Protein AF-A0AAU6CZG7-F1 (afdb_monomer)

Nearest PDB structures (foldseek):
  5z5p-assembly1_A  TM=3.638E-01  e=2.765E-01  Canavalia ensiformis
  7bup-assembly1_C  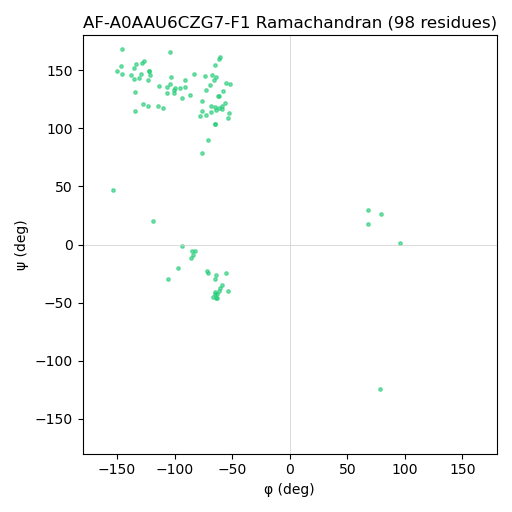TM=3.106E-01  e=3.354E+00  Candida albicans SC5314
  8guo-assembly1_A  TM=3.072E-01  e=4.904E+00  Staphylococcus aureus subsp. aureus NCTC 8325
  6una-assembly2_B  TM=2.427E-01  e=6.790E+00  Homo sapiens

Radius of gyration: 14.83 Å; Cα contacts (8 Å, |Δi|>4): 161; chains: 1; bounding box: 32×34×46 Å

Mean predicted aligned error: 7.63 Å

Structure (mmCIF, N/CA/C/O backbone):
data_AF-A0AAU6CZG7-F1
#
_entry.id   AF-A0AAU6CZG7-F1
#
loop_
_atom_site.group_PDB
_atom_site.id
_atom_site.type_symbol
_atom_site.label_atom_id
_atom_site.label_alt_id
_atom_site.label_comp_id
_atom_site.label_asym_id
_atom_site.label_entity_id
_atom_site.label_seq_id
_atom_site.pdbx_PDB_ins_code
_atom_site.Cartn_x
_atom_site.Cartn_y
_atom_site.Cartn_z
_atom_site.occu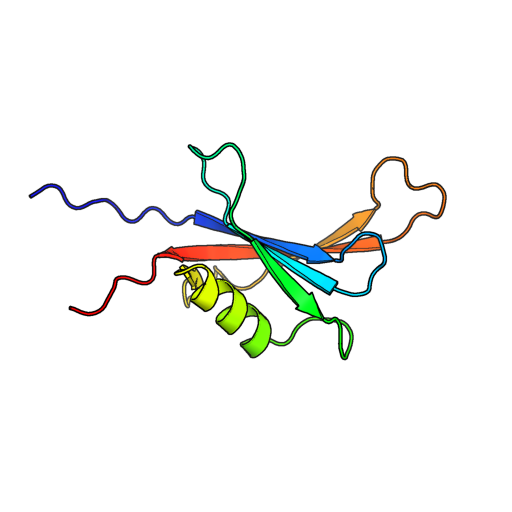pancy
_atom_site.B_iso_or_equiv
_atom_site.auth_seq_id
_atom_site.auth_comp_id
_atom_site.auth_asym_id
_atom_site.auth_atom_id
_atom_site.pdbx_PDB_model_num
ATOM 1 N N . MET A 1 1 ? 14.436 -4.343 -31.171 1.00 38.78 1 MET A N 1
ATOM 2 C CA . MET A 1 1 ? 13.256 -4.375 -30.280 1.00 38.78 1 MET A CA 1
ATOM 3 C C . MET A 1 1 ? 13.387 -3.200 -29.327 1.00 38.78 1 MET A C 1
ATOM 5 O O . MET A 1 1 ? 14.492 -3.031 -28.823 1.00 38.78 1 MET A O 1
ATOM 9 N N . PRO A 1 2 ? 12.380 -2.329 -29.147 1.00 41.00 2 PRO A N 1
ATOM 10 C CA . PRO A 1 2 ? 12.525 -1.236 -28.197 1.00 41.00 2 PRO A CA 1
ATOM 11 C C . PRO A 1 2 ? 12.570 -1.823 -26.784 1.00 41.00 2 PRO A C 1
ATOM 13 O O . PRO A 1 2 ? 11.634 -2.496 -26.358 1.00 41.00 2 PRO A O 1
ATOM 16 N N . VAL A 1 3 ? 13.681 -1.584 -26.083 1.00 42.38 3 VAL A N 1
ATOM 17 C CA . VAL A 1 3 ? 13.765 -1.722 -24.628 1.00 42.38 3 VAL A CA 1
ATOM 18 C C . VAL A 1 3 ? 12.616 -0.890 -24.063 1.00 42.38 3 VAL A C 1
ATOM 20 O O . VAL A 1 3 ? 12.582 0.329 -24.237 1.00 42.38 3 VAL A O 1
ATOM 23 N N . ARG A 1 4 ? 11.623 -1.538 -23.446 1.00 52.03 4 ARG A N 1
ATOM 24 C CA . ARG A 1 4 ? 10.725 -0.820 -22.545 1.00 52.03 4 ARG A CA 1
ATOM 25 C C . ARG A 1 4 ? 11.622 -0.376 -21.401 1.00 52.03 4 ARG A C 1
ATOM 27 O O . ARG A 1 4 ? 12.055 -1.212 -20.617 1.00 52.03 4 ARG A O 1
ATOM 34 N N . LEU A 1 5 ? 11.979 0.906 -21.374 1.00 50.81 5 LEU A N 1
ATOM 35 C CA . LEU A 1 5 ? 12.597 1.513 -20.203 1.00 50.81 5 LEU A CA 1
ATOM 36 C C . LEU A 1 5 ? 11.668 1.208 -19.030 1.00 50.81 5 LEU A C 1
ATOM 38 O O . LEU A 1 5 ? 10.538 1.701 -18.979 1.00 50.81 5 LEU A O 1
ATOM 42 N N . ILE A 1 6 ? 12.122 0.316 -18.156 1.00 64.62 6 ILE A N 1
ATOM 43 C CA . ILE A 1 6 ? 11.449 0.001 -16.908 1.00 64.62 6 ILE A CA 1
ATOM 44 C C . ILE A 1 6 ? 11.652 1.236 -16.039 1.00 64.62 6 ILE A C 1
ATOM 46 O O . ILE A 1 6 ? 12.684 1.392 -15.392 1.00 64.62 6 ILE A O 1
ATOM 50 N N . HIS A 1 7 ? 10.723 2.183 -16.136 1.00 74.38 7 HIS A N 1
ATOM 51 C CA . HIS A 1 7 ? 10.786 3.379 -15.318 1.00 74.38 7 HIS A CA 1
ATOM 52 C C . HIS A 1 7 ? 10.419 2.994 -13.884 1.00 74.38 7 HIS A C 1
ATOM 54 O O . HIS A 1 7 ? 9.431 2.280 -13.691 1.00 74.38 7 HIS A O 1
ATOM 60 N N . PRO A 1 8 ? 11.198 3.445 -12.889 1.00 83.75 8 PRO A N 1
ATOM 61 C CA . PRO A 1 8 ? 10.833 3.263 -11.497 1.00 83.75 8 PRO A CA 1
ATOM 62 C C . PRO A 1 8 ? 9.466 3.900 -11.233 1.00 83.75 8 PRO A C 1
ATOM 64 O O . PRO A 1 8 ? 9.211 5.039 -11.630 1.00 83.75 8 PRO A O 1
ATOM 67 N N . LEU A 1 9 ? 8.595 3.153 -10.565 1.00 90.44 9 LEU A N 1
ATOM 68 C CA . LEU A 1 9 ? 7.281 3.611 -10.123 1.00 90.44 9 LEU A CA 1
ATOM 69 C C . LEU A 1 9 ? 7.313 3.881 -8.621 1.00 90.44 9 LEU A C 1
ATOM 71 O O . LEU A 1 9 ? 8.222 3.442 -7.916 1.00 90.44 9 LEU A O 1
ATOM 75 N N . ARG A 1 10 ? 6.300 4.583 -8.111 1.00 91.06 10 ARG A N 1
ATOM 76 C CA . ARG A 1 10 ? 6.120 4.752 -6.666 1.00 91.06 10 ARG A CA 1
ATOM 77 C C . ARG A 1 10 ? 5.072 3.790 -6.143 1.00 91.06 10 ARG A C 1
ATOM 79 O O . ARG A 1 10 ? 3.993 3.671 -6.718 1.00 91.06 10 ARG A O 1
ATOM 86 N N . ALA A 1 11 ? 5.383 3.151 -5.025 1.00 92.94 11 ALA A N 1
ATOM 87 C CA . ALA A 1 11 ? 4.396 2.477 -4.206 1.00 92.94 11 ALA A CA 1
ATOM 88 C C . ALA A 1 11 ? 4.079 3.321 -2.972 1.00 92.94 11 ALA A C 1
ATOM 90 O O . ALA A 1 11 ? 4.958 3.970 -2.399 1.00 92.94 11 ALA A O 1
ATOM 91 N N . HIS A 1 12 ? 2.816 3.284 -2.572 1.00 92.44 12 HIS A N 1
ATOM 92 C CA . HIS A 1 12 ? 2.296 3.938 -1.383 1.00 92.44 12 HIS A CA 1
ATOM 93 C C . HIS A 1 12 ? 1.676 2.883 -0.483 1.00 92.44 12 HIS A C 1
ATOM 95 O O . HIS A 1 12 ? 1.087 1.922 -0.967 1.00 92.44 12 HIS A O 1
ATOM 101 N N . MET A 1 13 ? 1.773 3.065 0.821 1.00 91.94 13 MET A N 1
ATOM 102 C CA . MET A 1 13 ? 1.075 2.244 1.790 1.00 91.94 13 MET A CA 1
ATOM 103 C C . MET A 1 13 ? 0.447 3.138 2.839 1.00 91.94 13 MET A C 1
ATOM 105 O O . MET A 1 13 ? 1.123 4.018 3.361 1.00 91.94 13 MET A O 1
ATOM 109 N N . ILE A 1 14 ? -0.826 2.919 3.136 1.00 90.38 14 ILE A N 1
ATOM 110 C CA . ILE A 1 14 ? -1.583 3.711 4.109 1.00 90.38 14 ILE A CA 1
ATOM 111 C C . ILE A 1 14 ? -2.368 2.787 5.036 1.00 90.38 14 ILE A C 1
ATOM 113 O O . ILE A 1 14 ? -2.690 1.657 4.660 1.00 90.38 14 ILE A O 1
ATOM 117 N N . THR A 1 15 ? -2.687 3.262 6.234 1.00 87.50 15 THR A N 1
ATOM 118 C CA . THR A 1 15 ? -3.697 2.629 7.093 1.00 87.50 15 THR A CA 1
ATOM 119 C C . THR A 1 15 ? -5.103 2.897 6.553 1.00 87.50 15 THR A C 1
ATOM 121 O O . THR A 1 15 ? -5.369 3.988 6.044 1.00 87.50 15 THR A O 1
ATOM 124 N N . SER A 1 16 ? -6.019 1.933 6.682 1.00 84.31 16 SER A N 1
ATOM 125 C CA . SER A 1 16 ? -7.446 2.182 6.460 1.00 84.31 16 SER A CA 1
ATOM 126 C C . SER A 1 16 ? -7.991 3.214 7.441 1.00 84.31 16 SER A C 1
ATOM 128 O O . SER A 1 16 ? -7.433 3.438 8.516 1.00 84.31 16 SER A O 1
ATOM 130 N N . TRP A 1 17 ? -9.126 3.814 7.081 1.00 78.00 17 TRP A N 1
ATOM 131 C CA . TRP A 1 17 ? -9.830 4.785 7.922 1.00 78.00 17 TRP A CA 1
ATOM 132 C C . TRP A 1 17 ? -10.234 4.202 9.290 1.00 78.00 17 TRP A C 1
ATOM 134 O O . TRP A 1 17 ? -10.193 4.901 10.294 1.00 78.00 17 TRP A O 1
ATOM 144 N N . ASP A 1 18 ? -10.595 2.918 9.336 1.00 80.31 18 ASP A N 1
ATOM 145 C CA . ASP A 1 18 ? -10.941 2.188 10.562 1.00 80.31 18 ASP A CA 1
ATOM 146 C C . ASP A 1 18 ? -9.711 1.673 11.335 1.00 80.31 18 ASP A C 1
ATOM 148 O O . ASP A 1 18 ? -9.851 1.135 12.434 1.00 80.31 18 ASP A O 1
ATOM 152 N N . GLY A 1 19 ? -8.506 1.827 10.773 1.00 78.75 19 GLY A N 1
ATOM 153 C CA . GLY A 1 19 ? -7.250 1.425 11.399 1.00 78.75 19 GLY A CA 1
ATOM 154 C C . GLY A 1 19 ? -7.056 -0.087 11.549 1.00 78.75 19 GLY A C 1
ATOM 155 O O . GLY A 1 19 ? -6.216 -0.504 12.349 1.00 78.75 19 GLY A O 1
ATOM 156 N N . THR A 1 20 ? -7.807 -0.921 10.822 1.00 85.44 20 THR A N 1
ATOM 157 C CA . THR A 1 20 ? -7.703 -2.390 10.920 1.00 85.44 20 THR A CA 1
ATOM 158 C C . THR A 1 20 ? -6.821 -3.029 9.847 1.00 85.44 20 THR A C 1
ATOM 160 O O . THR A 1 20 ? -6.318 -4.140 10.048 1.00 85.44 20 THR A O 1
ATOM 163 N N . GLU A 1 21 ? -6.568 -2.340 8.733 1.00 90.56 21 GLU A N 1
ATOM 164 C CA . GLU A 1 21 ? -5.791 -2.867 7.609 1.00 90.56 21 GLU A CA 1
ATOM 165 C C . GLU A 1 21 ? -4.769 -1.860 7.063 1.00 90.56 21 GLU A C 1
ATOM 167 O O . GLU A 1 21 ? -4.929 -0.642 7.138 1.00 90.56 21 GLU A O 1
ATOM 172 N N . TRP A 1 22 ? -3.693 -2.402 6.500 1.00 91.19 22 TRP A N 1
ATOM 173 C CA . TRP A 1 22 ? -2.781 -1.702 5.609 1.00 91.19 22 TRP A CA 1
ATOM 174 C C . TRP A 1 22 ? -3.256 -1.881 4.175 1.00 91.19 22 TRP A C 1
ATOM 176 O O . TRP A 1 22 ? -3.640 -2.981 3.784 1.00 91.19 22 TRP A O 1
ATOM 186 N N . GLN A 1 23 ? -3.144 -0.833 3.369 1.00 92.19 23 GLN A N 1
ATOM 187 C CA . GLN A 1 23 ? -3.417 -0.883 1.938 1.00 92.19 23 GLN A CA 1
ATOM 188 C C . GLN A 1 23 ? -2.182 -0.430 1.169 1.00 92.19 23 GLN A C 1
ATOM 190 O O . GLN A 1 23 ? -1.730 0.700 1.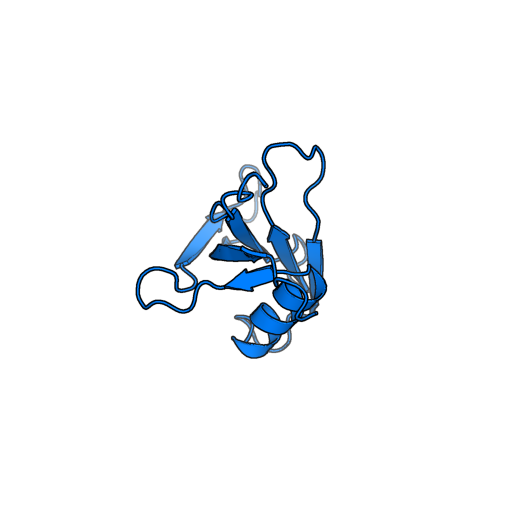346 1.00 92.19 23 GLN A O 1
ATOM 195 N N . VAL A 1 24 ? -1.634 -1.308 0.325 1.00 92.56 24 VAL A N 1
ATOM 196 C CA . VAL A 1 24 ? -0.494 -1.001 -0.557 1.00 92.56 24 VAL A CA 1
ATOM 197 C C . VAL A 1 24 ? -0.998 -0.723 -1.960 1.00 92.56 24 VAL A C 1
ATOM 199 O O . VAL A 1 24 ? -1.732 -1.539 -2.503 1.00 92.56 24 VAL A O 1
ATOM 202 N N . PHE A 1 25 ? -0.556 0.381 -2.553 1.00 93.00 25 PHE A N 1
ATOM 203 C CA . PHE A 1 25 ? -0.896 0.864 -3.888 1.00 93.00 25 PHE A CA 1
ATOM 204 C C . PHE A 1 25 ? 0.367 1.031 -4.726 1.00 93.00 25 PHE A C 1
ATOM 206 O O . PHE A 1 25 ? 1.410 1.419 -4.198 1.00 93.00 25 PHE A O 1
ATOM 213 N N . VAL A 1 26 ? 0.258 0.846 -6.041 1.00 91.25 26 VAL A N 1
ATOM 214 C CA . VAL A 1 26 ? 1.307 1.242 -6.995 1.00 91.25 26 VAL A CA 1
ATOM 215 C C . VAL A 1 26 ? 0.773 2.350 -7.892 1.00 91.25 26 VAL A C 1
ATOM 217 O O . VAL A 1 26 ? -0.218 2.161 -8.595 1.00 91.25 26 VAL A O 1
ATOM 220 N N . ALA A 1 27 ? 1.422 3.513 -7.852 1.00 90.38 27 ALA A N 1
ATOM 221 C CA . ALA A 1 27 ? 1.043 4.674 -8.640 1.00 90.38 27 ALA A CA 1
ATOM 222 C C . ALA A 1 27 ? 1.393 4.447 -10.112 1.00 90.38 27 ALA A C 1
ATOM 224 O O . ALA A 1 27 ? 2.564 4.410 -10.496 1.00 90.38 27 ALA A O 1
ATOM 225 N N . LEU A 1 28 ? 0.353 4.309 -10.930 1.00 87.12 28 LEU A N 1
ATOM 226 C CA . LEU A 1 28 ? 0.450 4.142 -12.373 1.00 87.12 28 LEU A CA 1
ATOM 227 C C . LEU A 1 28 ? -0.075 5.420 -13.041 1.00 87.12 28 LEU A C 1
ATOM 229 O O . LEU A 1 28 ? -1.240 5.763 -12.830 1.00 87.12 28 LEU A O 1
ATOM 233 N N . PRO A 1 29 ? 0.759 6.152 -13.804 1.00 81.44 29 PRO A N 1
ATOM 234 C CA . PRO A 1 29 ? 0.388 7.464 -14.340 1.00 81.44 29 PRO A CA 1
ATOM 235 C C . PRO A 1 29 ? -0.770 7.401 -15.343 1.00 81.44 29 PRO A C 1
ATOM 237 O O . PRO A 1 29 ? -1.544 8.348 -15.437 1.00 81.44 29 PRO A O 1
ATOM 240 N N . ASP A 1 30 ? -0.908 6.284 -16.056 1.00 84.19 30 ASP A N 1
ATOM 241 C CA . ASP A 1 30 ? -1.930 6.085 -17.086 1.00 84.19 30 ASP A CA 1
ATOM 242 C C . ASP A 1 30 ? -3.208 5.401 -16.562 1.00 84.19 30 ASP A C 1
ATOM 244 O O . ASP A 1 30 ? -4.158 5.208 -17.321 1.00 84.19 30 ASP A O 1
ATOM 248 N N . GLU A 1 31 ? -3.264 5.042 -15.274 1.00 84.56 31 GLU A N 1
ATOM 249 C CA . GLU A 1 31 ? -4.396 4.312 -14.698 1.00 84.56 31 GLU A CA 1
ATOM 250 C C . GLU A 1 31 ? -5.266 5.194 -13.806 1.00 84.56 31 GLU A C 1
ATOM 252 O O . GLU A 1 31 ? -4.800 5.841 -12.868 1.00 84.56 31 GLU A O 1
ATOM 257 N N . SER A 1 32 ? -6.576 5.139 -14.052 1.00 84.06 32 SER A N 1
ATOM 258 C CA . SER A 1 32 ? -7.581 5.851 -13.246 1.00 84.06 32 SER A CA 1
ATOM 259 C C . SER A 1 32 ? -7.777 5.257 -11.849 1.00 84.06 32 SER A C 1
ATOM 261 O O . SER A 1 32 ? -8.216 5.954 -10.934 1.00 84.06 32 SER A O 1
ATOM 263 N N . ARG A 1 33 ? -7.458 3.969 -11.673 1.00 84.75 33 ARG A N 1
ATOM 264 C CA . ARG A 1 33 ? -7.520 3.273 -10.389 1.00 84.75 33 ARG A CA 1
ATOM 265 C C . ARG A 1 33 ? -6.255 2.462 -10.198 1.00 84.75 33 ARG A C 1
ATOM 267 O O . ARG A 1 33 ? -6.020 1.488 -10.908 1.00 84.75 33 ARG A O 1
ATOM 274 N N . TRP A 1 34 ? -5.477 2.836 -9.194 1.00 90.50 34 TRP A N 1
ATOM 275 C CA . TRP A 1 34 ? -4.263 2.110 -8.867 1.00 90.50 34 TRP A CA 1
ATOM 276 C C . TRP A 1 34 ? -4.580 0.727 -8.292 1.00 90.50 34 TRP A C 1
ATOM 278 O O . TRP A 1 34 ? -5.501 0.589 -7.471 1.00 90.50 34 TRP A O 1
ATOM 288 N N . PRO A 1 35 ? -3.842 -0.308 -8.724 1.00 90.25 35 PRO A N 1
ATOM 289 C CA . PRO A 1 35 ? -3.983 -1.630 -8.150 1.00 90.25 35 PRO A CA 1
ATOM 290 C C . PRO A 1 35 ? -3.525 -1.576 -6.691 1.00 90.25 35 PRO A C 1
ATOM 292 O O . PRO A 1 35 ? -2.578 -0.860 -6.353 1.00 90.25 35 PRO A O 1
ATOM 295 N N . HIS A 1 36 ? -4.228 -2.305 -5.825 1.00 91.44 36 HIS A N 1
ATOM 296 C CA . HIS A 1 36 ? -3.918 -2.332 -4.404 1.00 91.44 36 HIS A CA 1
ATOM 297 C C . HIS A 1 36 ? -4.194 -3.686 -3.770 1.00 91.44 36 HIS A C 1
ATOM 299 O O . HIS A 1 36 ? -5.043 -4.443 -4.243 1.00 91.44 36 HIS A O 1
ATOM 305 N N . VAL A 1 37 ? -3.472 -3.964 -2.688 1.00 92.25 37 VAL A N 1
ATOM 306 C CA . VAL A 1 37 ? -3.645 -5.162 -1.865 1.00 92.25 37 VAL A CA 1
ATOM 307 C C . VAL A 1 37 ? -3.822 -4.734 -0.409 1.00 92.25 37 VAL A C 1
ATOM 309 O O . VAL A 1 37 ? -2.926 -4.079 0.137 1.00 92.25 37 VAL A O 1
ATOM 312 N N . PRO A 1 38 ? -4.954 -5.090 0.222 1.00 92.06 38 PRO A N 1
ATOM 313 C CA . PRO A 1 38 ? -5.137 -4.924 1.652 1.00 92.06 38 PRO A CA 1
ATOM 314 C C . PRO A 1 38 ? -4.524 -6.094 2.433 1.00 92.06 38 PRO A C 1
ATOM 316 O O . PRO A 1 38 ? -4.549 -7.242 1.980 1.00 92.06 38 PRO A O 1
ATOM 319 N N . PHE A 1 39 ? -4.007 -5.828 3.630 1.00 89.38 39 PHE A N 1
ATOM 320 C CA . PHE A 1 39 ? -3.611 -6.867 4.585 1.00 89.38 39 PHE A CA 1
ATOM 321 C C . PHE A 1 39 ? -3.768 -6.385 6.038 1.00 89.38 39 PHE A C 1
ATOM 323 O O . PHE A 1 39 ? -3.629 -5.195 6.312 1.00 89.38 39 PHE A O 1
ATOM 330 N N . PRO A 1 40 ? -4.066 -7.282 6.996 1.00 87.25 40 PRO A N 1
ATOM 331 C CA . PRO A 1 40 ? -4.447 -6.881 8.349 1.00 87.25 40 PRO A CA 1
ATOM 332 C C . PRO A 1 40 ? -3.298 -6.233 9.137 1.00 87.25 40 PRO A C 1
ATOM 334 O O . PRO A 1 40 ? -2.141 -6.659 9.051 1.00 87.25 40 PRO A O 1
ATOM 337 N N . ILE A 1 41 ? -3.640 -5.258 9.984 1.00 83.38 41 ILE A N 1
ATOM 338 C CA . ILE A 1 41 ? -2.746 -4.719 11.015 1.00 83.38 41 ILE A CA 1
ATOM 339 C C . ILE A 1 41 ? -2.717 -5.713 12.181 1.00 83.38 41 ILE A C 1
ATOM 341 O O . ILE A 1 41 ? -3.701 -5.892 12.891 1.00 83.38 41 ILE A O 1
ATOM 345 N N . THR A 1 42 ? -1.582 -6.387 12.382 1.00 74.94 42 THR A N 1
ATOM 346 C CA . THR A 1 42 ? -1.430 -7.397 13.447 1.00 74.94 42 THR A CA 1
ATOM 347 C C . THR A 1 42 ? -0.588 -6.920 14.633 1.00 74.94 42 THR A C 1
ATOM 349 O O . THR A 1 42 ? -0.828 -7.363 15.753 1.00 74.94 42 THR A O 1
ATOM 352 N N . ALA A 1 43 ? 0.381 -6.019 14.421 1.00 64.62 43 ALA A N 1
ATOM 353 C CA . ALA A 1 43 ? 1.292 -5.531 15.467 1.00 64.62 43 ALA A CA 1
ATOM 354 C C . ALA A 1 43 ? 1.849 -4.116 15.180 1.00 64.62 43 ALA A C 1
ATOM 356 O O . ALA A 1 43 ? 3.051 -3.877 15.285 1.00 64.62 43 ALA A O 1
ATOM 357 N N . GLY A 1 44 ? 0.987 -3.171 14.790 1.00 73.62 44 GLY A N 1
ATOM 358 C CA . GLY A 1 44 ? 1.408 -1.813 14.428 1.00 73.62 44 GLY A CA 1
ATOM 359 C C . GLY A 1 44 ? 2.002 -1.743 13.017 1.00 73.62 44 GLY A C 1
ATOM 360 O O . GLY A 1 44 ? 1.339 -2.125 12.050 1.00 73.62 44 GLY A O 1
ATOM 361 N N . VAL A 1 45 ? 3.238 -1.243 12.887 1.00 76.88 45 VAL A N 1
ATOM 362 C CA . VAL A 1 45 ? 3.921 -1.064 11.591 1.00 76.88 45 VAL A CA 1
ATOM 363 C C . VAL A 1 45 ? 4.105 -2.411 10.883 1.00 76.88 45 VAL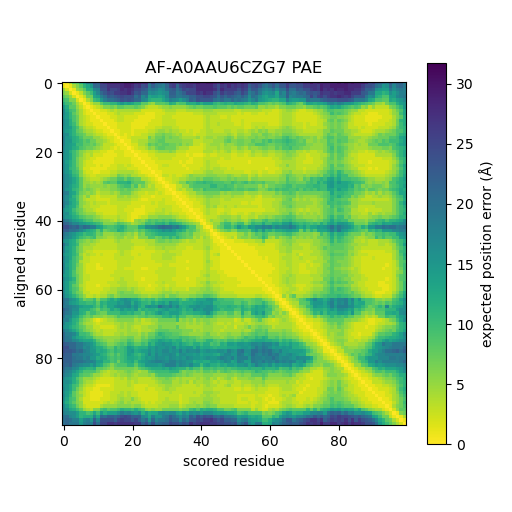 A C 1
ATOM 365 O O . VAL A 1 45 ? 4.649 -3.358 11.451 1.00 76.88 45 VAL A O 1
ATOM 368 N N . SER A 1 46 ? 3.679 -2.499 9.619 1.00 80.75 46 SER A N 1
ATOM 369 C CA . SER A 1 46 ? 3.806 -3.714 8.804 1.00 80.75 46 SER A CA 1
ATOM 370 C C . SER A 1 46 ? 5.257 -4.209 8.713 1.00 80.75 46 SER A C 1
ATOM 372 O O . SER A 1 46 ? 6.181 -3.420 8.475 1.00 80.75 46 SER A O 1
ATOM 374 N N . SER A 1 47 ? 5.468 -5.524 8.800 1.00 85.62 47 SER A N 1
ATOM 375 C CA . SER A 1 47 ? 6.802 -6.109 8.635 1.00 85.62 47 SER A CA 1
ATOM 376 C C . SER A 1 47 ? 7.342 -5.907 7.205 1.00 85.62 47 SER A C 1
ATOM 378 O O . SER A 1 47 ? 6.567 -5.758 6.257 1.00 85.62 47 SER A O 1
ATOM 380 N N . PRO A 1 48 ? 8.674 -5.896 6.998 1.00 84.25 48 PRO A N 1
ATOM 381 C CA . PRO A 1 48 ? 9.258 -5.899 5.651 1.00 84.25 48 PRO A CA 1
ATOM 382 C C . PRO A 1 48 ? 8.732 -7.045 4.773 1.00 84.25 48 PRO A C 1
ATOM 384 O O . PRO A 1 48 ? 8.423 -6.829 3.608 1.00 84.25 48 PRO A O 1
ATOM 387 N N . ALA A 1 49 ? 8.555 -8.239 5.348 1.00 85.50 49 ALA A N 1
ATOM 388 C CA . ALA A 1 49 ? 8.058 -9.407 4.625 1.00 85.50 49 ALA A CA 1
ATOM 389 C C . ALA A 1 49 ? 6.614 -9.227 4.128 1.00 85.50 49 ALA A C 1
ATOM 391 O O . ALA A 1 49 ? 6.325 -9.560 2.985 1.00 85.50 49 ALA A O 1
ATOM 392 N N . ALA A 1 50 ? 5.721 -8.661 4.949 1.00 88.50 50 ALA A N 1
ATOM 393 C CA . ALA A 1 50 ? 4.336 -8.401 4.544 1.00 88.50 50 ALA A CA 1
ATOM 394 C C . ALA A 1 50 ? 4.256 -7.370 3.406 1.00 88.50 50 ALA A C 1
ATOM 396 O O . ALA A 1 50 ? 3.506 -7.556 2.452 1.00 88.50 50 ALA A O 1
ATOM 397 N N . ARG A 1 51 ? 5.083 -6.318 3.476 1.00 89.06 51 ARG A N 1
ATOM 398 C CA . ARG A 1 51 ? 5.186 -5.297 2.423 1.00 89.06 51 ARG A CA 1
ATOM 399 C C . ARG A 1 51 ? 5.679 -5.884 1.107 1.00 89.06 51 ARG A C 1
ATOM 401 O O . ARG A 1 51 ? 5.090 -5.613 0.065 1.00 89.06 51 ARG A O 1
ATOM 408 N N . ASN A 1 52 ? 6.725 -6.706 1.165 1.00 88.62 52 ASN A N 1
ATOM 409 C CA . ASN A 1 52 ? 7.266 -7.363 -0.020 1.00 88.62 52 ASN A CA 1
ATOM 410 C C . ASN A 1 52 ? 6.241 -8.325 -0.626 1.00 88.62 52 ASN A C 1
ATOM 412 O O . ASN A 1 52 ? 5.966 -8.211 -1.810 1.00 88.62 52 ASN A O 1
ATOM 416 N N . ALA A 1 53 ? 5.575 -9.154 0.182 1.00 89.38 53 ALA A N 1
ATOM 417 C CA . ALA A 1 53 ? 4.537 -10.062 -0.305 1.00 89.38 53 ALA A CA 1
ATOM 418 C C . ALA A 1 53 ? 3.348 -9.323 -0.957 1.00 89.38 53 ALA A C 1
ATOM 420 O O . ALA A 1 53 ? 2.795 -9.789 -1.957 1.00 89.38 53 ALA A O 1
ATOM 421 N N . ALA A 1 54 ? 2.958 -8.161 -0.418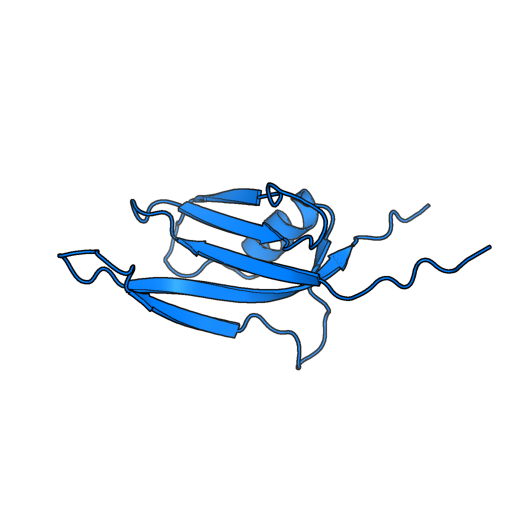 1.00 91.25 54 ALA A N 1
ATOM 422 C CA . ALA A 1 54 ? 1.918 -7.321 -1.010 1.00 91.25 54 ALA A CA 1
ATOM 423 C C . ALA A 1 54 ? 2.355 -6.743 -2.368 1.00 91.25 54 ALA A C 1
ATOM 425 O O . ALA A 1 54 ? 1.591 -6.805 -3.330 1.00 91.25 54 ALA A O 1
ATOM 426 N N . LEU A 1 55 ? 3.588 -6.234 -2.470 1.00 90.81 55 LEU A N 1
ATOM 427 C CA . LEU A 1 55 ? 4.154 -5.761 -3.738 1.00 90.81 55 LEU A CA 1
ATOM 428 C C . LEU A 1 55 ? 4.301 -6.896 -4.758 1.00 90.81 55 LEU A C 1
ATOM 430 O O . LEU A 1 55 ? 3.911 -6.729 -5.911 1.00 90.81 55 LEU A O 1
ATOM 434 N N . GLU A 1 56 ? 4.775 -8.066 -4.331 1.00 91.19 56 GLU A N 1
ATOM 435 C CA . GLU A 1 56 ? 4.909 -9.247 -5.186 1.00 91.19 56 GLU A CA 1
ATOM 436 C C . GLU A 1 56 ? 3.553 -9.699 -5.730 1.00 91.19 56 GLU A C 1
ATOM 438 O O . GLU A 1 56 ? 3.440 -10.007 -6.916 1.00 91.19 56 GLU A O 1
ATOM 443 N N . SER A 1 57 ? 2.503 -9.653 -4.904 1.00 92.00 57 SER A N 1
ATOM 444 C CA . SER A 1 57 ? 1.125 -9.943 -5.330 1.00 92.00 57 SER A CA 1
ATOM 445 C C . SER A 1 57 ? 0.601 -8.940 -6.363 1.00 92.00 57 SER A C 1
ATOM 447 O O . SER A 1 57 ? -0.268 -9.275 -7.166 1.00 92.00 57 SER A O 1
ATOM 449 N N . LEU A 1 58 ? 1.140 -7.717 -6.363 1.00 90.38 58 LEU A N 1
ATOM 450 C CA . LEU A 1 58 ? 0.881 -6.695 -7.378 1.00 90.38 58 LEU A CA 1
ATOM 451 C C . LEU A 1 58 ? 1.790 -6.836 -8.612 1.00 90.38 58 LEU A C 1
ATOM 453 O O . LEU A 1 58 ? 1.597 -6.109 -9.584 1.00 90.38 58 LEU A O 1
ATOM 457 N N . GLY A 1 59 ? 2.758 -7.757 -8.596 1.00 91.44 59 GLY A N 1
ATOM 458 C CA . GLY A 1 59 ? 3.734 -7.947 -9.667 1.00 91.44 59 GLY A CA 1
ATOM 459 C C . GLY A 1 59 ? 4.886 -6.942 -9.640 1.00 91.44 59 GLY A C 1
ATOM 460 O O . GLY A 1 59 ? 5.463 -6.664 -10.689 1.00 91.44 59 GLY A O 1
ATOM 461 N N . TYR A 1 60 ? 5.217 -6.386 -8.473 1.00 91.00 60 TYR A N 1
ATOM 462 C CA . TYR A 1 60 ? 6.306 -5.425 -8.290 1.00 91.00 60 TYR A CA 1
ATOM 463 C C . TYR A 1 60 ? 7.267 -5.868 -7.182 1.00 91.00 60 TYR A C 1
ATOM 465 O O . TYR A 1 60 ? 6.897 -6.603 -6.268 1.00 91.00 60 TYR A O 1
ATOM 473 N N . ALA A 1 61 ? 8.489 -5.351 -7.227 1.00 89.69 61 ALA A N 1
ATOM 474 C CA . ALA A 1 61 ? 9.471 -5.465 -6.159 1.00 89.69 61 ALA A CA 1
ATOM 475 C C . ALA A 1 61 ? 10.034 -4.081 -5.816 1.00 89.69 61 ALA A C 1
ATOM 477 O O . ALA A 1 61 ? 10.170 -3.232 -6.705 1.00 89.69 61 ALA A O 1
ATOM 478 N N . PRO A 1 62 ? 10.372 -3.827 -4.540 1.00 87.62 62 PRO A N 1
ATOM 479 C CA . PRO A 1 62 ? 11.113 -2.630 -4.174 1.00 87.62 62 PRO A CA 1
ATOM 480 C C . PRO A 1 62 ? 12.504 -2.656 -4.813 1.00 87.62 62 PRO A C 1
ATOM 482 O O . PRO A 1 62 ? 13.137 -3.710 -4.912 1.00 87.62 62 PRO A O 1
ATOM 485 N N . ILE A 1 63 ? 12.999 -1.487 -5.215 1.00 85.94 63 ILE A N 1
ATOM 486 C CA . ILE A 1 63 ? 14.385 -1.357 -5.668 1.00 85.94 63 ILE A CA 1
ATOM 487 C C . ILE A 1 63 ? 15.291 -1.558 -4.452 1.00 85.94 63 ILE A C 1
ATOM 489 O O . ILE A 1 63 ? 15.265 -0.768 -3.511 1.00 85.94 63 ILE A O 1
ATOM 493 N N . ALA A 1 64 ? 16.069 -2.640 -4.461 1.00 71.06 64 ALA A N 1
ATOM 494 C CA . ALA A 1 64 ? 16.983 -2.986 -3.381 1.00 71.06 64 ALA A CA 1
ATOM 495 C C . ALA A 1 64 ? 18.243 -2.107 -3.436 1.00 71.06 64 ALA A C 1
ATOM 497 O O . ALA A 1 64 ? 19.285 -2.524 -3.932 1.00 71.06 64 ALA A O 1
ATOM 498 N N . ASP A 1 65 ? 18.123 -0.877 -2.947 1.00 73.12 65 ASP A N 1
ATOM 499 C CA . ASP A 1 65 ? 19.232 0.055 -2.755 1.00 73.12 65 ASP A CA 1
ATOM 500 C C . ASP A 1 65 ? 18.969 0.902 -1.499 1.00 73.12 65 ASP A C 1
ATOM 502 O O . ASP A 1 65 ? 17.811 1.207 -1.189 1.00 73.12 65 ASP A O 1
ATOM 506 N N . ASP A 1 6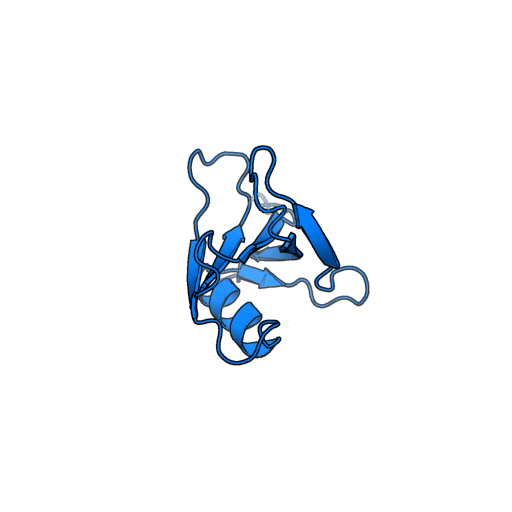6 ? 20.024 1.283 -0.772 1.00 62.69 66 ASP A N 1
ATOM 507 C CA . ASP A 1 66 ? 19.930 2.062 0.474 1.00 62.69 66 ASP A CA 1
ATOM 508 C C . ASP A 1 66 ? 19.152 3.381 0.303 1.00 62.69 66 ASP A C 1
ATOM 510 O O . ASP A 1 66 ? 18.544 3.879 1.252 1.00 62.69 66 ASP A O 1
ATOM 514 N N . HIS A 1 67 ? 19.095 3.926 -0.916 1.00 64.88 67 HIS A N 1
ATOM 515 C CA . HIS A 1 67 ? 18.358 5.153 -1.219 1.00 64.88 67 HIS A CA 1
ATOM 516 C C . HIS A 1 67 ? 16.858 4.962 -1.502 1.00 64.88 67 HIS A C 1
ATOM 518 O O . HIS A 1 67 ? 16.138 5.953 -1.597 1.00 64.88 67 HIS A O 1
ATOM 524 N N . HIS A 1 68 ? 16.370 3.724 -1.629 1.00 71.25 68 HIS A N 1
ATOM 525 C CA . HIS A 1 68 ? 14.982 3.427 -2.022 1.00 71.25 68 HIS A CA 1
ATOM 526 C C . HIS A 1 68 ? 14.208 2.647 -0.950 1.00 71.25 68 HIS A C 1
ATOM 528 O O . HIS A 1 68 ? 13.178 2.025 -1.225 1.00 71.25 68 HIS A O 1
ATOM 534 N N . THR A 1 69 ? 14.681 2.706 0.296 1.00 80.38 69 THR A N 1
ATOM 535 C CA . THR A 1 69 ? 13.964 2.152 1.449 1.00 80.38 69 THR A CA 1
ATOM 536 C C . THR A 1 69 ? 12.596 2.811 1.645 1.00 80.38 69 THR A C 1
ATOM 538 O O . THR A 1 69 ? 12.301 3.874 1.103 1.00 80.38 69 THR A O 1
ATOM 541 N N . TRP A 1 70 ? 11.722 2.148 2.402 1.00 83.88 70 TRP A N 1
ATOM 542 C CA . TRP A 1 70 ? 10.425 2.715 2.754 1.00 83.88 70 TRP A CA 1
ATOM 543 C C . TRP A 1 70 ? 10.599 3.964 3.620 1.00 83.88 70 TRP A C 1
ATOM 545 O O . TRP A 1 70 ? 1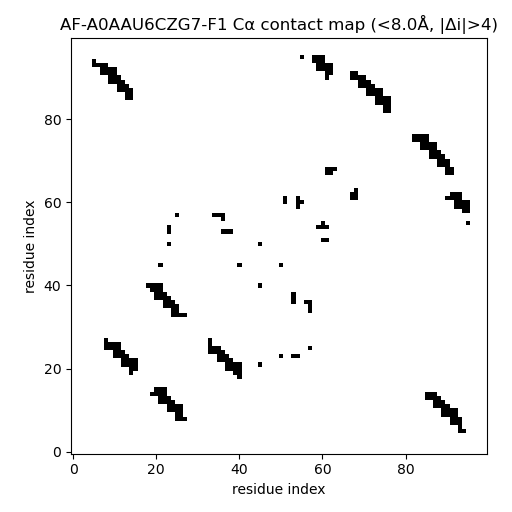1.047 3.872 4.764 1.00 83.88 70 TRP A O 1
ATOM 555 N N . GLU A 1 71 ? 10.178 5.099 3.082 1.00 87.94 71 GLU A N 1
ATOM 556 C CA . GLU A 1 71 ? 10.081 6.366 3.795 1.00 87.94 71 GLU A CA 1
ATOM 557 C C . GLU A 1 71 ? 8.728 6.437 4.495 1.00 87.94 71 GLU A C 1
ATOM 559 O O . GLU A 1 71 ? 7.695 6.211 3.867 1.00 87.94 71 GLU A O 1
ATOM 564 N N . TRP A 1 72 ? 8.732 6.738 5.792 1.00 89.00 72 TRP A N 1
ATOM 565 C CA . TRP A 1 72 ? 7.523 6.825 6.607 1.00 89.00 72 TRP A CA 1
ATOM 566 C C . TRP A 1 72 ? 7.194 8.280 6.918 1.00 89.00 72 TRP A C 1
ATOM 568 O O . TRP A 1 72 ? 8.068 9.052 7.310 1.00 89.00 72 TRP A O 1
ATOM 578 N N . MET A 1 73 ? 5.922 8.633 6.783 1.00 87.31 73 MET A N 1
ATOM 579 C CA . MET A 1 73 ? 5.371 9.930 7.150 1.00 87.31 73 MET A CA 1
ATOM 580 C C . MET A 1 73 ? 4.065 9.744 7.910 1.00 87.31 73 MET A C 1
ATOM 582 O O . MET A 1 73 ? 3.248 8.886 7.590 1.00 87.31 73 MET A O 1
ATOM 586 N N . GLU A 1 74 ? 3.857 10.594 8.903 1.00 87.00 74 GLU A N 1
ATOM 587 C CA . GLU A 1 74 ? 2.586 10.727 9.600 1.00 87.00 74 GLU A CA 1
ATOM 588 C C . GLU A 1 74 ? 1.800 11.873 8.962 1.00 87.00 74 GLU A C 1
ATOM 590 O O . GLU A 1 74 ? 2.348 12.943 8.685 1.00 87.00 74 GLU A O 1
ATOM 595 N N . THR A 1 75 ? 0.514 11.656 8.706 1.00 82.00 75 THR A N 1
ATOM 596 C CA . THR A 1 75 ? -0.383 12.707 8.229 1.00 82.00 75 THR A CA 1
ATOM 597 C C . THR A 1 75 ? -1.723 12.618 8.935 1.00 82.00 75 THR A C 1
ATOM 599 O O . THR A 1 75 ? -2.199 11.533 9.255 1.00 82.00 75 THR A O 1
ATOM 602 N N . THR A 1 76 ? -2.348 13.758 9.185 1.00 78.69 76 THR A N 1
ATOM 603 C CA . THR A 1 76 ? -3.743 13.813 9.625 1.00 78.69 76 THR A CA 1
ATOM 604 C C . THR A 1 76 ? -4.632 13.911 8.399 1.00 78.69 76 THR A C 1
ATOM 606 O O . THR A 1 76 ? -4.346 14.709 7.503 1.00 78.69 76 THR A O 1
ATOM 609 N N . PHE A 1 77 ? -5.722 13.148 8.359 1.00 69.00 77 PHE A N 1
ATOM 610 C CA . PHE A 1 77 ? -6.702 13.320 7.292 1.00 69.00 77 PHE A CA 1
ATOM 611 C C . PHE A 1 77 ? -7.312 14.722 7.358 1.00 69.0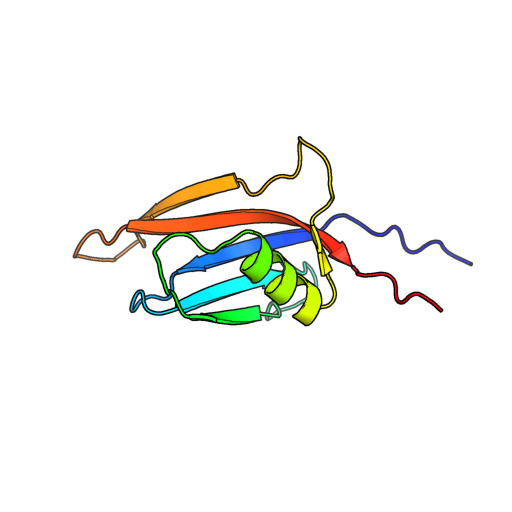0 77 PHE A C 1
ATOM 613 O O . PHE A 1 77 ? -7.798 15.166 8.399 1.00 69.00 77 PHE A O 1
ATOM 620 N N . GLU A 1 78 ? -7.280 15.434 6.234 1.00 66.62 78 GLU A N 1
ATOM 621 C CA . GLU A 1 78 ? -7.905 16.747 6.137 1.00 66.62 78 GLU A CA 1
ATOM 622 C C . GLU A 1 78 ? -9.424 16.592 6.310 1.00 66.62 78 GLU A C 1
ATOM 624 O O . GLU A 1 78 ? -10.080 15.891 5.541 1.00 66.62 78 GLU A O 1
ATOM 629 N N . GLY A 1 79 ? -9.976 17.217 7.354 1.00 64.94 79 GLY A N 1
ATOM 630 C CA . GLY A 1 79 ? -11.394 17.108 7.707 1.00 64.94 79 GLY A CA 1
ATOM 631 C C . GLY A 1 79 ? -11.731 16.052 8.765 1.00 64.94 79 GLY A C 1
ATOM 632 O O . GLY A 1 79 ? -12.906 15.934 9.106 1.00 64.94 79 GLY A O 1
ATOM 633 N N . ASP A 1 80 ? -10.744 15.332 9.314 1.00 68.06 80 ASP A N 1
ATOM 634 C CA . ASP A 1 80 ? -10.963 14.454 10.469 1.00 68.06 80 ASP A CA 1
ATOM 635 C C . ASP A 1 80 ? -11.078 15.283 11.766 1.00 68.06 80 ASP A C 1
ATOM 637 O O . ASP A 1 80 ? -10.112 15.951 12.152 1.00 68.06 80 ASP A O 1
ATOM 641 N N . PRO A 1 81 ? -12.245 15.294 12.441 1.00 66.06 81 PRO A N 1
ATOM 642 C CA . PRO A 1 81 ? -12.464 16.117 13.630 1.00 66.06 81 PRO A CA 1
ATOM 643 C C . PRO A 1 81 ? -11.701 15.608 14.861 1.00 66.06 81 PRO A C 1
ATOM 645 O O . PRO A 1 81 ? -11.437 16.392 15.774 1.00 66.06 81 PRO A O 1
ATOM 648 N N . ASP A 1 82 ? -11.342 14.323 14.880 1.00 75.12 82 ASP A N 1
ATOM 649 C CA . ASP A 1 82 ? -10.623 13.666 15.973 1.00 75.12 82 ASP A CA 1
ATOM 650 C C . ASP A 1 82 ? -9.094 13.826 15.858 1.00 75.12 82 ASP A C 1
ATOM 652 O O . ASP A 1 82 ? -8.366 13.565 16.818 1.00 75.12 82 ASP A O 1
ATOM 656 N N . GLY A 1 83 ? -8.593 14.311 14.713 1.00 68.88 83 GLY A N 1
ATOM 657 C CA . GLY A 1 83 ? -7.162 14.493 14.468 1.00 68.88 83 GLY A CA 1
ATOM 658 C C . GLY A 1 83 ? -6.405 13.169 14.362 1.00 68.88 83 GLY A C 1
ATOM 659 O O . GLY A 1 83 ? -5.226 13.099 14.717 1.00 68.88 83 GLY A O 1
ATOM 660 N N . THR A 1 84 ? -7.077 12.116 13.900 1.00 76.12 84 THR A N 1
ATOM 661 C CA . THR A 1 84 ? -6.528 10.769 13.768 1.00 76.12 84 THR A CA 1
ATOM 662 C C . THR A 1 84 ? -5.309 10.793 12.851 1.00 76.12 84 THR A C 1
ATOM 664 O O . THR A 1 84 ? -5.391 11.111 11.660 1.00 76.12 84 THR A O 1
ATOM 667 N N . VAL A 1 85 ? -4.153 10.453 13.421 1.00 77.56 85 VAL A N 1
ATOM 668 C CA . VAL A 1 85 ? -2.896 10.338 12.680 1.00 77.56 85 VAL A CA 1
ATOM 669 C C . VAL A 1 85 ? -2.910 9.038 11.886 1.00 77.56 85 VAL A C 1
ATOM 671 O O . VAL A 1 85 ? -3.057 7.954 12.444 1.00 77.56 85 VAL A O 1
ATOM 674 N N . SER A 1 86 ? -2.726 9.159 10.577 1.00 80.12 86 SER A N 1
ATOM 675 C CA . SER A 1 86 ? -2.528 8.046 9.658 1.00 80.12 86 SER A CA 1
ATOM 676 C C . SER A 1 86 ? -1.077 7.942 9.249 1.00 80.12 86 SER A C 1
ATOM 678 O O . SER A 1 86 ? -0.407 8.938 8.965 1.00 80.12 86 SER A O 1
ATOM 680 N N . LEU A 1 87 ? -0.598 6.707 9.200 1.00 85.25 87 LEU A N 1
ATOM 681 C CA . LEU A 1 87 ? 0.762 6.429 8.791 1.00 85.25 87 LEU A CA 1
ATOM 682 C C . LEU A 1 87 ? 0.776 6.126 7.294 1.00 85.25 87 LEU A C 1
ATOM 684 O O . LEU A 1 87 ? 0.057 5.250 6.813 1.00 85.25 87 LEU A O 1
ATOM 688 N N . ILE A 1 88 ? 1.613 6.859 6.573 1.00 87.81 88 ILE A N 1
ATOM 689 C CA . ILE A 1 88 ? 1.862 6.688 5.150 1.00 87.81 88 ILE A CA 1
ATOM 690 C C . ILE A 1 88 ? 3.301 6.223 4.980 1.00 87.81 88 ILE A C 1
ATOM 692 O O . ILE A 1 88 ? 4.219 6.752 5.600 1.00 87.81 88 ILE A O 1
ATOM 696 N N . ALA A 1 89 ? 3.505 5.243 4.114 1.00 90.38 89 ALA A N 1
ATOM 697 C CA . ALA A 1 89 ? 4.820 4.802 3.701 1.00 90.38 89 ALA A CA 1
ATOM 698 C C . ALA A 1 89 ? 4.945 4.905 2.184 1.00 90.38 89 ALA A C 1
ATOM 700 O O . ALA A 1 89 ? 3.999 4.593 1.460 1.00 90.38 89 ALA A O 1
ATOM 701 N N . THR A 1 90 ? 6.110 5.306 1.689 1.00 91.31 90 THR A N 1
ATOM 702 C CA . THR A 1 90 ? 6.388 5.339 0.251 1.00 91.31 90 THR A CA 1
ATOM 703 C C . THR A 1 90 ? 7.707 4.671 -0.074 1.00 91.31 90 THR A C 1
ATOM 705 O O . THR A 1 90 ? 8.669 4.788 0.677 1.00 91.31 90 THR A O 1
ATOM 708 N N . THR A 1 91 ? 7.766 3.980 -1.206 1.00 92.50 91 THR A N 1
ATOM 709 C CA . THR A 1 91 ? 9.006 3.400 -1.733 1.00 92.50 91 THR A CA 1
ATOM 710 C C . THR A 1 91 ? 8.994 3.442 -3.257 1.00 92.50 91 THR A C 1
ATOM 712 O O . THR A 1 91 ? 7.967 3.721 -3.884 1.00 92.50 91 THR A O 1
ATOM 715 N N . THR A 1 92 ? 10.148 3.176 -3.855 1.00 92.00 92 THR A N 1
ATOM 716 C CA . THR A 1 92 ? 10.294 3.067 -5.303 1.00 92.00 92 THR A CA 1
ATOM 717 C C . THR A 1 92 ? 10.331 1.599 -5.697 1.00 92.00 92 THR A C 1
ATOM 719 O O . THR A 1 92 ? 11.039 0.798 -5.086 1.00 92.00 92 THR A O 1
ATOM 722 N N . VAL A 1 93 ? 9.561 1.247 -6.721 1.00 89.50 93 VAL A N 1
ATOM 723 C CA . VAL A 1 93 ? 9.365 -0.135 -7.157 1.00 89.50 93 VAL A CA 1
ATOM 724 C C . VAL A 1 93 ? 9.630 -0.297 -8.645 1.00 89.50 93 VAL A C 1
ATOM 726 O O . VAL A 1 93 ? 9.495 0.641 -9.435 1.00 89.50 93 VAL A O 1
ATOM 729 N N . THR A 1 94 ? 9.963 -1.521 -9.029 1.00 89.81 94 THR A N 1
ATOM 730 C CA . THR A 1 94 ? 10.037 -1.967 -10.420 1.00 89.81 94 THR A CA 1
ATOM 731 C C . THR A 1 94 ? 9.096 -3.148 -10.626 1.00 89.81 94 THR A C 1
ATOM 733 O O . THR A 1 94 ? 8.881 -3.914 -9.687 1.00 89.81 94 THR A O 1
ATOM 736 N N . PRO A 1 95 ? 8.530 -3.329 -11.830 1.00 88.69 95 PRO A N 1
ATOM 737 C CA . PRO A 1 95 ? 7.849 -4.563 -12.193 1.00 88.69 95 PRO A CA 1
ATOM 738 C C . PRO A 1 95 ? 8.748 -5.768 -11.917 1.00 88.69 95 PRO A C 1
ATOM 740 O O . PRO A 1 95 ? 9.939 -5.737 -12.238 1.00 88.69 95 PRO A O 1
ATOM 743 N N . ASN A 1 96 ? 8.169 -6.835 -11.378 1.00 83.38 96 ASN A N 1
ATOM 744 C CA . ASN A 1 96 ? 8.789 -8.148 -11.403 1.00 83.38 96 ASN A CA 1
ATOM 745 C C . ASN A 1 96 ? 8.848 -8.553 -12.872 1.00 83.38 96 ASN A C 1
ATOM 747 O O . ASN A 1 96 ? 7.821 -8.869 -13.474 1.00 83.38 96 ASN A O 1
ATOM 751 N N . THR A 1 97 ? 10.023 -8.471 -13.494 1.00 66.94 97 THR A N 1
ATOM 752 C CA . THR A 1 97 ? 10.218 -9.107 -14.796 1.00 66.94 97 THR A CA 1
ATOM 753 C C . THR A 1 97 ? 9.876 -10.583 -14.611 1.00 66.94 97 THR A C 1
ATOM 755 O O . THR A 1 97 ? 10.477 -11.203 -13.731 1.00 66.94 97 THR A O 1
ATOM 758 N N . PRO A 1 98 ? 8.905 -11.146 -15.353 1.00 54.47 98 PRO A N 1
ATOM 759 C CA . PRO A 1 98 ? 8.727 -12.586 -15.342 1.00 54.47 98 PRO A CA 1
ATOM 760 C C . PRO A 1 98 ? 10.048 -13.189 -15.824 1.00 54.47 98 PRO A C 1
ATOM 762 O O . PRO A 1 98 ? 10.522 -12.839 -16.905 1.00 54.47 98 PRO A O 1
ATOM 765 N N . ASP A 1 99 ? 10.677 -13.994 -14.972 1.00 49.47 99 ASP A N 1
ATOM 766 C CA . ASP A 1 99 ? 11.753 -14.888 -15.389 1.00 49.47 99 ASP A CA 1
ATOM 767 C C . ASP A 1 99 ? 11.122 -15.841 -16.421 1.00 49.47 99 ASP A C 1
ATOM 769 O O . ASP A 1 99 ? 10.106 -16.475 -16.119 1.00 49.47 99 ASP A O 1
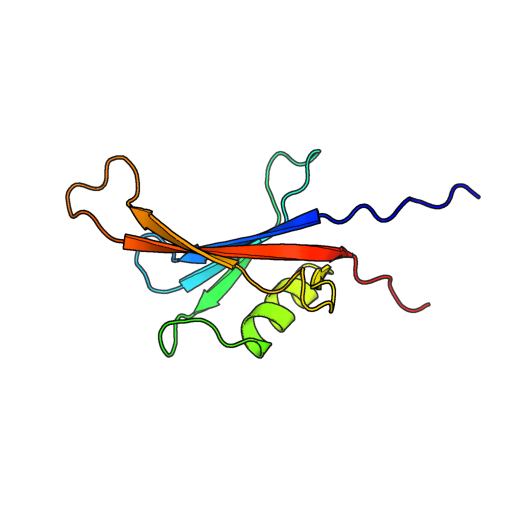ATOM 773 N N . ASP A 1 100 ? 11.620 -15.801 -17.660 1.00 36.66 100 ASP A N 1
ATOM 774 C CA . ASP A 1 100 ? 11.195 -16.657 -18.782 1.00 36.66 100 ASP A CA 1
ATOM 775 C C . ASP A 1 100 ? 11.657 -18.106 -18.573 1.00 36.66 100 ASP A C 1
ATOM 777 O O . ASP A 1 100 ? 12.862 -18.302 -18.283 1.00 36.66 100 ASP A O 1
#

Sequence (100 aa):
MPVRLIHPLRAHMITSWDGTEWQVFVALPDESRWPHVPFPITAGVSSPAARNAALESLGYAPIADDHHTWEWMETTFEGDPDGTVSLIATTTVTPNTPDD

Secondary structure (DSSP, 8-state):
--------EEEEEEE-TTSSEEEEEEE-TT-SS--EEEEE-SSSSPPHHHHHHHHHHTTEEE--SGGGS-EEEEEEPTT-TT--EEEEEEEEEEE-PPP-

Solvent-accessible surface area (backbone atoms only — not comparable to full-atom values): 6085 Å² total; per-residue (Å²): 131,85,78,78,76,82,65,76,34,44,32,41,32,34,52,41,95,86,63,55,32,36,38,38,34,44,63,47,94,90,48,96,68,60,60,68,44,76,47,75,54,84,76,69,78,79,52,72,66,57,55,49,52,46,33,46,76,73,44,26,40,69,46,94,46,94,90,33,54,77,47,76,46,79,44,60,57,90,88,47,90,84,60,59,73,38,53,36,34,37,33,36,27,35,71,56,73,78,84,129

pLDDT: mean 80.68, std 13.27, range [36.66, 93.0]

Foldseek 3Di:
DDDPPQDKWKKKWKADPVRFWIKIFTDDPPDPDTDIDIDGDDDPDDDPVVVQVRQVVVQKGFDPDPVFDKDKDWDFPDPDPVRDIMIMIMGIITGNDPPD